Protein 3K29 (pdb70)

Structure (mmCIF, N/CA/C/O backbone):
data_3K29
#
_entry.id   3K29
#
_cell.length_a   83.112
_cell.length_b   23.194
_cell.length_c   105.624
_cell.angle_alpha   90.000
_cell.angle_beta   107.480
_cell.angle_gamma   90.000
#
_symmetry.space_group_name_H-M   'C 1 2 1'
#
loop_
_entity.id
_entity.type
_entity.pdbx_description
1 polymer 'Putative uncharacterized protein'
2 water water
#
loop_
_atom_site.group_PDB
_atom_site.id
_atom_site.type_symbol
_atom_site.label_atom_id
_atom_site.label_alt_id
_atom_site.label_comp_id
_atom_site.label_asym_id
_atom_site.label_entity_id
_atom_site.label_seq_id
_atom_site.pdbx_PDB_ins_code
_atom_site.Cartn_x
_atom_site.Cartn_y
_atom_site.Cartn_z
_atom_site.occupancy
_atom_site.B_iso_or_equiv
_atom_site.auth_seq_id
_atom_site.auth_comp_id
_atom_site.auth_asym_id
_atom_site.auth_atom_id
_atom_site.pdbx_PDB_model_num
ATOM 9 N N . VAL A 1 3 ? 15.158 -5.342 79.455 1.00 36.06 2 VAL A N 1
ATOM 10 C CA . VAL A 1 3 ? 14.738 -3.944 79.248 1.00 34.02 2 VAL A CA 1
ATOM 11 C C . VAL A 1 3 ? 15.262 -3.414 77.897 1.00 32.85 2 VAL A C 1
ATOM 12 O O . VAL A 1 3 ? 16.441 -3.062 77.762 1.00 32.58 2 VAL A O 1
ATOM 16 N N . ARG A 1 4 ? 14.372 -3.377 76.910 1.00 31.05 3 ARG A N 1
ATOM 17 C CA . ARG A 1 4 ? 14.660 -2.851 75.584 1.00 29.11 3 ARG A CA 1
ATOM 18 C C . ARG A 1 4 ? 14.197 -1.392 75.479 1.00 27.45 3 ARG A C 1
ATOM 19 O O . ARG A 1 4 ? 13.470 -0.894 76.340 1.00 27.46 3 ARG A O 1
ATOM 27 N N . TYR A 1 5 ? 14.596 -0.716 74.410 1.00 24.94 4 TYR A N 1
ATOM 28 C CA . TYR A 1 5 ? 14.236 0.679 74.193 1.00 23.12 4 TYR A CA 1
ATOM 29 C C . TYR A 1 5 ? 12.719 0.864 74.107 1.00 22.44 4 TYR A C 1
ATOM 30 O O . TYR A 1 5 ? 12.074 0.174 73.326 1.00 22.31 4 TYR A O 1
ATOM 39 N N . PRO A 1 6 ? 12.142 1.784 74.914 1.00 21.98 5 PRO A N 1
ATOM 40 C CA . PRO A 1 6 ? 10.669 1.901 74.960 1.00 21.13 5 PRO A CA 1
ATOM 41 C C . PRO A 1 6 ? 10.068 2.288 73.616 1.00 20.09 5 PRO A C 1
ATOM 42 O O . PRO A 1 6 ? 8.903 1.984 73.326 1.00 19.99 5 PRO A O 1
ATOM 46 N N . LEU A 1 7 ? 10.859 2.980 72.804 1.00 19.93 6 LEU A N 1
ATOM 47 C CA . LEU A 1 7 ? 10.362 3.469 71.540 1.00 20.08 6 LEU A CA 1
ATOM 48 C C . LEU A 1 7 ? 10.940 2.646 70.364 1.00 19.92 6 LEU A C 1
ATOM 49 O O . LEU A 1 7 ? 11.009 3.097 69.217 1.00 19.90 6 LEU A O 1
ATOM 54 N N . GLU A 1 8 ? 11.309 1.405 70.667 1.00 20.18 7 GLU A N 1
ATOM 55 C CA . GLU A 1 8 ? 11.730 0.478 69.631 1.00 20.30 7 GLU A CA 1
ATOM 56 C C . GLU A 1 8 ? 10.709 0.393 68.471 1.00 19.57 7 GLU A C 1
ATOM 57 O O . GLU A 1 8 ? 11.106 0.402 67.301 1.00 18.69 7 GLU A O 1
ATOM 63 N N . PRO A 1 9 ? 9.395 0.310 68.791 1.00 19.14 8 PRO A N 1
ATOM 64 C CA . PRO A 1 9 ? 8.425 0.251 67.689 1.00 18.90 8 PRO A CA 1
ATOM 65 C C . PRO A 1 9 ? 8.447 1.468 66.738 1.00 19.46 8 PRO A C 1
ATOM 66 O O . PRO A 1 9 ? 8.190 1.305 65.543 1.00 19.33 8 PRO A O 1
ATOM 70 N N . VAL A 1 10 ? 8.726 2.659 67.261 1.00 20.45 9 VAL A N 1
ATOM 71 C CA . VAL A 1 10 ? 8.838 3.868 66.444 1.00 20.94 9 VAL A CA 1
ATOM 72 C C . VAL A 1 10 ? 10.122 3.774 65.584 1.00 21.47 9 VAL A C 1
ATOM 73 O O . VAL A 1 10 ? 10.080 4.021 64.385 1.00 22.01 9 VAL A O 1
ATOM 77 N N . LEU A 1 11 ? 11.244 3.363 66.180 1.00 21.64 10 LEU A N 1
ATOM 78 C CA . LEU A 1 11 ? 12.471 3.217 65.408 1.00 20.93 10 LEU A CA 1
ATOM 79 C C . LEU A 1 11 ? 12.304 2.200 64.253 1.00 21.13 10 LEU A C 1
ATOM 80 O O . LEU A 1 11 ? 12.656 2.493 63.091 1.00 21.41 10 LEU A O 1
ATOM 85 N N . SER A 1 12 ? 11.735 1.035 64.564 1.00 19.88 11 SER A N 1
ATOM 86 C CA . SER A 1 12 ? 11.454 -0.006 63.575 1.00 20.47 11 SER A CA 1
ATOM 87 C C . SER A 1 12 ? 10.679 0.586 62.402 1.00 20.53 11 SER A C 1
ATOM 88 O O . SER A 1 12 ? 11.081 0.454 61.233 1.00 18.89 11 SER A O 1
ATOM 91 N N . ILE A 1 13 ? 9.606 1.305 62.727 1.00 20.17 12 ILE A N 1
ATOM 92 C CA . ILE A 1 13 ? 8.793 1.983 61.714 1.00 20.74 12 ILE A CA 1
ATOM 93 C C . ILE A 1 13 ? 9.570 2.999 60.864 1.00 21.31 12 ILE A C 1
ATOM 94 O O . ILE A 1 13 ? 9.389 3.040 59.657 1.00 22.35 12 ILE A O 1
ATOM 99 N N . LYS A 1 14 ? 10.447 3.771 61.495 1.00 21.55 13 LYS A N 1
ATOM 100 C CA . LYS A 1 14 ? 11.177 4.840 60.830 1.00 21.89 13 LYS A CA 1
ATOM 101 C C . LYS A 1 14 ? 12.239 4.278 59.866 1.00 22.40 13 LYS A C 1
ATOM 102 O O . LYS A 1 14 ? 12.540 4.880 58.816 1.00 21.57 13 LYS A O 1
ATOM 108 N N . LYS A 1 15 ? 12.778 3.114 60.225 1.00 22.00 14 LYS A N 1
ATOM 109 C CA . LYS A 1 15 ? 13.642 2.352 59.339 1.00 22.20 14 LYS A CA 1
ATOM 110 C C . LYS A 1 15 ? 12.846 1.909 58.107 1.00 23.01 14 LYS A C 1
ATOM 111 O O . LYS A 1 15 ? 13.313 2.087 56.971 1.00 22.74 14 LYS A O 1
ATOM 117 N N . ASP A 1 16 ? 11.633 1.389 58.325 1.00 23.01 15 ASP A N 1
ATOM 118 C CA . ASP A 1 16 ? 10.757 1.005 57.224 1.00 23.60 15 ASP A CA 1
ATOM 119 C C . ASP A 1 16 ? 10.418 2.157 56.275 1.00 23.65 15 ASP A C 1
ATOM 120 O O . ASP A 1 16 ? 10.344 1.944 55.064 1.00 22.83 15 ASP A O 1
ATOM 125 N N . ARG A 1 17 ? 10.236 3.355 56.836 1.00 23.46 16 ARG A N 1
ATOM 126 C CA . ARG A 1 17 ? 9.853 4.531 56.074 1.00 23.84 16 ARG A CA 1
ATOM 127 C C . ARG A 1 17 ? 10.962 5.010 55.171 1.00 24.28 16 ARG A C 1
ATOM 128 O O . ARG A 1 17 ? 10.675 5.518 54.072 1.00 24.68 16 ARG A O 1
ATOM 136 N N . VAL A 1 18 ? 12.204 4.901 55.656 1.00 23.68 17 VAL A N 1
ATOM 137 C CA . VAL A 1 18 ? 13.404 5.067 54.832 1.00 23.86 17 VAL A CA 1
ATOM 138 C C . VAL A 1 18 ? 13.481 4.023 53.687 1.00 24.67 17 VAL A C 1
ATOM 139 O O . VAL A 1 18 ? 13.664 4.402 52.519 1.00 24.37 17 VAL A O 1
ATOM 143 N N . ASP A 1 19 ? 13.303 2.738 54.005 1.00 25.31 18 ASP A N 1
ATOM 144 C CA . ASP A 1 19 ? 13.225 1.701 52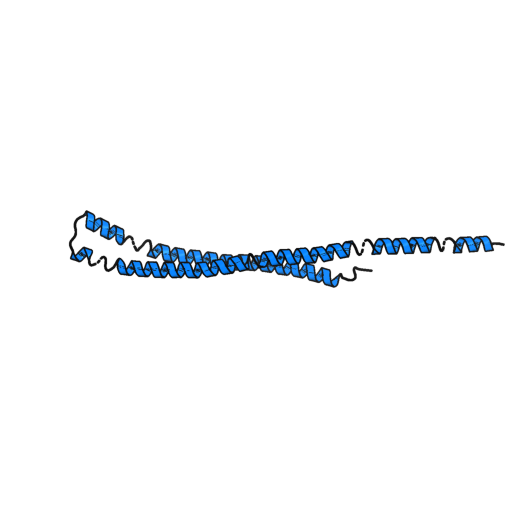.957 1.00 26.85 18 ASP A CA 1
ATOM 145 C C . ASP A 1 19 ? 12.227 2.101 51.886 1.00 26.30 18 ASP A C 1
ATOM 146 O O . ASP A 1 19 ? 12.573 2.100 50.701 1.00 26.93 18 ASP A O 1
ATOM 151 N N . ARG A 1 20 ? 11.010 2.447 52.304 1.00 25.97 19 ARG A N 1
ATOM 152 C CA . ARG A 1 20 ? 9.931 2.806 51.371 1.00 27.21 19 ARG A CA 1
ATOM 153 C C . ARG A 1 20 ? 10.271 4.008 50.496 1.00 26.79 19 ARG A C 1
ATOM 154 O O . ARG A 1 20 ? 9.968 3.998 49.308 1.00 27.11 19 ARG A O 1
ATOM 162 N N . ALA A 1 21 ? 10.910 5.018 51.091 1.00 25.85 20 ALA A N 1
ATOM 163 C CA . ALA A 1 21 ? 11.260 6.249 50.387 1.00 25.14 20 ALA A CA 1
ATOM 164 C C . ALA A 1 21 ? 12.393 6.042 49.382 1.00 24.78 20 ALA A C 1
ATOM 165 O O . ALA A 1 21 ? 12.429 6.699 48.345 1.00 23.86 20 ALA A O 1
ATOM 167 N N . GLU A 1 22 ? 13.332 5.153 49.707 1.00 23.37 21 GLU A N 1
ATOM 168 C CA . GLU A 1 22 ? 14.378 4.753 48.773 1.00 23.07 21 GLU A CA 1
ATOM 169 C C . GLU A 1 22 ? 13.776 4.091 47.534 1.00 22.23 21 GLU A C 1
ATOM 170 O O . GLU A 1 22 ? 14.168 4.379 46.401 1.00 22.54 21 GLU A O 1
ATOM 176 N N . LYS A 1 23 ? 12.851 3.176 47.771 1.00 21.77 22 LYS A N 1
ATOM 177 C CA . LYS A 1 23 ? 12.138 2.507 46.722 1.00 22.75 22 LYS A CA 1
ATOM 178 C C . LYS A 1 23 ? 11.333 3.529 45.911 1.00 22.67 22 LYS A C 1
ATOM 179 O O . LYS A 1 23 ? 11.266 3.434 44.680 1.00 22.65 22 LYS A O 1
ATOM 185 N N . VAL A 1 24 ? 10.731 4.509 46.582 1.00 22.59 23 VAL A N 1
ATOM 186 C 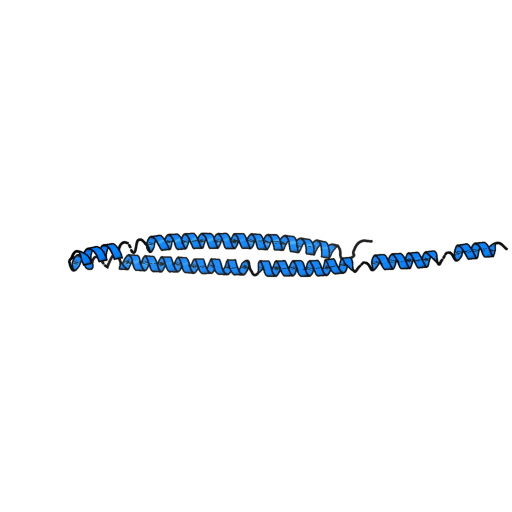CA . VAL A 1 24 ? 9.981 5.537 45.849 1.00 22.67 23 VAL A CA 1
ATOM 187 C C . VAL A 1 24 ? 10.897 6.394 44.934 1.00 22.92 23 VAL A C 1
ATOM 188 O O . VAL A 1 24 ? 10.528 6.614 43.780 1.00 24.33 23 VAL A O 1
ATOM 192 N N . VAL A 1 25 ? 12.070 6.822 45.424 1.00 22.55 24 VAL A N 1
ATOM 193 C CA . VAL A 1 25 ? 13.058 7.579 44.628 1.00 22.96 24 VAL A CA 1
ATOM 194 C C . VAL A 1 25 ? 13.432 6.820 43.360 1.00 23.26 24 VAL A C 1
ATOM 195 O O . VAL A 1 25 ? 13.424 7.393 42.265 1.00 22.82 24 VAL A O 1
ATOM 199 N N . LYS A 1 26 ? 13.711 5.526 43.524 1.00 22.62 25 LYS A N 1
ATOM 200 C CA . LYS A 1 26 ? 14.056 4.641 42.425 1.00 22.55 25 LYS A CA 1
ATOM 201 C C . LYS A 1 26 ? 12.907 4.521 41.446 1.00 22.08 25 LYS A C 1
ATOM 202 O O . LYS A 1 26 ? 13.129 4.448 40.251 1.00 21.24 25 LYS A O 1
ATOM 208 N N . GLU A 1 27 ? 11.680 4.475 41.946 1.00 21.81 26 GLU A N 1
ATOM 209 C CA . GLU A 1 27 ? 10.546 4.363 41.055 1.00 22.61 26 GLU A CA 1
ATOM 210 C C . GLU A 1 27 ? 10.391 5.692 40.275 1.00 23.20 26 GLU A C 1
ATOM 211 O O . GLU A 1 27 ? 10.197 5.703 39.055 1.00 22.68 26 GLU A O 1
ATOM 217 N N . LYS A 1 28 ? 10.561 6.812 40.970 1.00 24.24 27 LYS A N 1
ATOM 218 C CA . LYS A 1 28 ? 10.538 8.104 40.277 1.00 23.62 27 LYS A CA 1
ATOM 219 C C . LYS A 1 28 ? 11.654 8.265 39.244 1.00 23.87 27 LYS A C 1
ATOM 220 O O . LYS A 1 28 ? 11.395 8.861 38.194 1.00 23.70 27 LYS A O 1
ATOM 226 N N . ARG A 1 29 ? 12.859 7.759 39.508 1.00 23.64 28 ARG A N 1
ATOM 227 C CA . ARG A 1 29 ? 13.902 7.730 38.470 1.00 25.18 28 ARG A CA 1
ATOM 228 C C . ARG A 1 29 ? 13.378 7.047 37.201 1.00 24.93 28 ARG A C 1
ATOM 229 O O . ARG A 1 29 ? 13.506 7.576 36.086 1.00 25.24 28 ARG A O 1
ATOM 237 N N . ARG A 1 30 ? 12.793 5.869 37.391 1.00 24.29 29 ARG A N 1
ATOM 238 C CA . ARG A 1 30 ? 12.284 5.064 36.299 1.00 24.81 29 ARG A CA 1
ATOM 239 C C . ARG A 1 30 ? 11.155 5.759 35.557 1.00 24.36 29 ARG A C 1
ATOM 240 O O . ARG A 1 30 ? 11.076 5.686 34.331 1.00 24.68 29 ARG A O 1
ATOM 248 N N . LEU A 1 31 ? 10.264 6.408 36.297 1.00 23.67 30 LEU A N 1
ATOM 249 C CA . LEU A 1 31 ? 9.150 7.109 35.663 1.00 23.61 30 LEU A CA 1
ATOM 250 C C . LEU A 1 31 ? 9.662 8.268 34.823 1.00 23.77 30 LEU A C 1
ATOM 251 O O . LEU A 1 31 ? 9.144 8.498 33.737 1.00 24.16 30 LEU A O 1
ATOM 256 N N . LEU A 1 32 ? 10.690 8.964 35.312 1.00 24.01 31 LEU A N 1
ATOM 257 C CA . LEU A 1 32 ? 11.302 10.078 34.580 1.00 23.99 31 LEU A CA 1
ATOM 258 C C . LEU A 1 32 ? 11.993 9.514 33.339 1.00 24.69 31 LEU A C 1
ATOM 259 O O . LEU A 1 32 ? 11.917 10.125 32.267 1.00 23.75 31 LEU A O 1
ATOM 264 N N . GLU A 1 33 ? 12.652 8.353 33.486 1.00 24.62 32 GLU A N 1
ATOM 265 C CA . GLU A 1 33 ? 13.311 7.721 32.352 1.00 26.06 32 GLU A CA 1
ATOM 266 C C . GLU A 1 33 ? 12.322 7.354 31.224 1.00 25.72 32 GLU A C 1
ATOM 267 O O . GLU A 1 33 ? 12.613 7.643 30.062 1.00 25.44 32 GLU A O 1
ATOM 273 N N . LEU A 1 34 ? 11.166 6.771 31.566 1.00 24.87 33 LEU A N 1
ATOM 274 C CA . LEU A 1 34 ? 10.077 6.564 30.591 1.00 24.46 33 LEU A CA 1
ATOM 275 C C . LEU A 1 34 ? 9.722 7.852 29.829 1.00 23.31 33 LEU A C 1
ATOM 276 O O . LEU A 1 34 ? 9.653 7.854 28.602 1.00 22.78 33 LEU A O 1
ATOM 281 N N . GLU A 1 35 ? 9.511 8.946 30.546 1.00 22.54 34 GLU A N 1
ATOM 282 C CA . GLU A 1 35 ? 9.181 10.199 29.876 1.00 22.15 34 GLU A CA 1
ATOM 283 C C . GLU A 1 35 ? 10.347 10.684 29.014 1.00 22.57 34 GLU A C 1
ATOM 284 O O . GLU A 1 35 ? 10.109 11.136 27.899 1.00 22.63 34 GLU A O 1
ATOM 290 N N . GLN A 1 36 ? 11.580 10.593 29.514 1.00 22.00 35 GLN A N 1
ATOM 291 C CA . GLN A 1 36 ? 12.760 10.963 28.728 1.00 23.58 35 GLN A CA 1
ATOM 292 C C . GLN A 1 36 ? 12.846 10.171 27.407 1.00 23.32 35 GLN A C 1
ATOM 293 O O . GLN A 1 36 ? 13.130 10.720 26.331 1.00 22.15 35 GLN A O 1
ATOM 299 N N . GLU A 1 37 ? 12.561 8.881 27.503 1.00 23.36 36 GLU A N 1
ATOM 300 C CA . GLU A 1 37 ? 12.498 8.006 26.350 1.00 23.63 36 GLU A CA 1
ATOM 301 C C . GLU A 1 37 ? 11.368 8.423 25.374 1.00 23.32 36 GLU A C 1
ATOM 302 O O . GLU A 1 37 ? 11.566 8.392 24.153 1.00 23.50 36 GLU A O 1
ATOM 308 N N . LYS A 1 38 ? 10.200 8.804 25.897 1.00 22.31 37 LYS A N 1
ATOM 309 C CA . LYS A 1 38 ? 9.093 9.288 25.039 1.00 21.52 37 LYS A CA 1
ATOM 310 C C . LYS A 1 38 ? 9.462 10.600 24.413 1.00 20.85 37 LYS A C 1
ATOM 311 O O . LYS A 1 38 ? 9.117 10.816 23.270 1.00 20.96 37 LYS A O 1
ATOM 317 N N . LEU A 1 39 ? 10.184 11.461 25.137 1.00 20.18 38 LEU A N 1
ATOM 318 C CA . LEU A 1 39 ? 10.697 12.704 24.544 1.00 20.75 38 LEU A CA 1
ATOM 319 C C . LEU A 1 39 ? 11.622 12.437 23.350 1.00 20.03 38 LEU A C 1
ATOM 320 O O . LEU A 1 39 ? 11.523 13.125 22.323 1.00 19.09 38 LEU A O 1
ATOM 325 N N . ARG A 1 40 ? 12.519 11.461 23.497 1.00 19.00 39 ARG A N 1
ATOM 326 C CA . ARG A 1 40 ? 13.406 11.078 22.405 1.00 19.57 39 ARG A CA 1
ATOM 327 C C . ARG A 1 40 ? 12.641 10.558 21.184 1.00 19.05 39 ARG A C 1
ATOM 328 O O . ARG A 1 40 ? 12.984 10.910 20.058 1.00 19.16 39 ARG A O 1
ATOM 336 N N . GLU A 1 41 ? 11.603 9.750 21.398 1.00 18.74 40 GLU A N 1
ATOM 337 C CA . GLU A 1 41 ? 10.745 9.307 20.301 1.00 19.54 40 GLU A CA 1
ATOM 338 C C . GLU A 1 41 ? 10.044 10.464 19.579 1.00 19.84 40 GLU A C 1
ATOM 339 O O . GLU A 1 41 ? 10.038 10.501 18.344 1.00 17.98 40 GLU A O 1
ATOM 345 N N . ARG A 1 42 ? 9.475 11.406 20.351 1.00 19.46 41 ARG A N 1
ATOM 346 C CA . ARG A 1 42 ? 8.876 12.615 19.763 1.00 19.60 41 ARG A CA 1
ATOM 347 C C . ARG A 1 42 ? 9.873 13.406 18.963 1.00 18.61 41 ARG A C 1
ATOM 348 O O . ARG A 1 42 ? 9.579 13.860 17.882 1.00 18.83 41 ARG A O 1
ATOM 356 N N . GLU A 1 43 ? 11.057 13.591 19.507 1.00 19.18 42 GLU A N 1
ATOM 357 C CA . GLU A 1 43 ? 12.102 14.370 18.845 1.00 19.42 42 GLU A CA 1
ATOM 358 C C . GLU A 1 43 ? 12.588 13.666 17.581 1.00 18.71 42 GLU A C 1
ATOM 359 O O . GLU A 1 43 ? 12.948 14.307 16.593 1.00 19.49 42 GLU A O 1
ATOM 365 N N . SER A 1 44 ? 12.515 12.347 17.594 1.00 19.07 43 SER A N 1
ATOM 366 C CA . SER A 1 44 ? 12.922 11.538 16.449 1.00 19.34 43 SER A CA 1
ATOM 367 C C . SER A 1 44 ? 11.902 11.731 15.324 1.00 19.45 43 SER A C 1
ATOM 368 O O . SER A 1 44 ? 12.241 12.042 14.159 1.00 18.51 43 SER A O 1
ATOM 371 N N . GLU A 1 45 ? 10.633 11.626 15.694 1.00 18.77 44 GLU A N 1
ATOM 372 C CA . GLU A 1 45 ? 9.561 11.803 14.716 1.00 19.04 44 GLU A CA 1
ATOM 373 C C . GLU A 1 45 ? 9.564 13.209 14.162 1.00 17.29 44 GLU A C 1
ATOM 374 O O . GLU A 1 45 ? 9.319 13.426 12.955 1.00 18.31 44 GLU A O 1
ATOM 380 N N . ARG A 1 46 ? 9.871 14.176 15.023 1.00 16.31 45 ARG A N 1
ATOM 381 C CA . ARG A 1 46 ? 9.963 15.574 14.589 1.00 15.90 45 ARG A CA 1
ATOM 382 C C . ARG A 1 46 ? 11.143 15.741 13.598 1.00 15.98 45 ARG A C 1
ATOM 383 O O . ARG A 1 46 ? 11.019 16.425 12.572 1.00 15.55 45 ARG A O 1
ATOM 391 N N . ASP A 1 47 ? 12.276 15.124 13.922 1.00 16.92 46 ASP A N 1
ATOM 392 C CA . ASP A 1 47 ? 13.465 15.210 13.037 1.00 17.10 46 ASP A CA 1
ATOM 393 C C . ASP A 1 47 ? 13.228 14.610 11.662 1.00 16.96 46 ASP A C 1
ATOM 394 O O . ASP A 1 47 ? 13.709 15.175 10.690 1.00 17.66 46 ASP A O 1
ATOM 399 N N . LYS A 1 48 ? 12.462 13.520 11.533 1.00 17.47 47 LYS A N 1
ATOM 400 C CA . LYS A 1 48 ? 12.176 13.038 10.166 1.00 18.02 47 LYS A CA 1
ATOM 401 C C . LYS A 1 48 ? 11.323 13.977 9.332 1.00 18.71 47 LYS A C 1
ATOM 402 O O . LYS A 1 48 ? 11.613 14.197 8.177 1.00 18.15 47 LYS A O 1
ATOM 408 N N . VAL A 1 49 ? 10.316 14.610 9.944 1.00 18.25 48 VAL A N 1
ATOM 409 C CA . VAL A 1 49 ? 9.547 15.668 9.250 1.00 16.21 48 VAL A CA 1
ATOM 410 C C . VAL A 1 49 ? 10.431 16.865 8.948 1.00 14.74 48 VAL A C 1
ATOM 411 O O . VAL A 1 49 ? 10.383 17.381 7.850 1.00 13.37 48 VAL A O 1
ATOM 415 N N . LYS A 1 50 ? 11.260 17.284 9.915 1.00 14.49 49 LYS A N 1
ATOM 416 C CA . LYS A 1 50 ? 12.173 18.406 9.694 1.00 14.89 49 LYS A CA 1
ATOM 417 C C . LYS A 1 50 ? 13.146 18.098 8.533 1.00 15.05 49 LYS A C 1
ATOM 418 O O . LYS A 1 50 ? 13.464 18.974 7.702 1.00 14.82 49 LYS A O 1
ATOM 424 N N . ASN A 1 51 ? 13.602 16.856 8.456 1.00 14.12 50 ASN A N 1
ATOM 425 C CA A ASN A 1 51 ? 14.503 16.500 7.366 0.50 15.07 50 ASN A CA 1
ATOM 426 C CA B ASN A 1 51 ? 14.495 16.458 7.363 0.50 15.22 50 ASN A CA 1
ATOM 427 C C . ASN A 1 51 ? 13.802 16.459 6.020 1.00 14.87 50 ASN A C 1
ATOM 428 O O . ASN A 1 51 ? 14.359 16.878 5.016 1.00 14.46 50 ASN A O 1
ATOM 437 N N . HIS A 1 52 ? 12.568 15.973 6.019 1.00 15.39 51 HIS A N 1
ATOM 438 C CA . HIS A 1 52 ? 11.786 15.918 4.818 1.00 15.53 51 HIS A CA 1
ATOM 439 C C . HIS A 1 52 ? 11.595 17.339 4.298 1.00 14.63 51 HIS A C 1
ATOM 440 O O . HIS A 1 52 ? 11.619 17.605 3.075 1.00 14.30 51 HIS A O 1
ATOM 447 N N . TYR A 1 53 ? 11.456 18.287 5.230 1.00 15.03 52 TYR A N 1
ATOM 448 C CA . TYR A 1 53 ? 11.159 19.695 4.878 1.00 14.88 52 TYR A CA 1
ATOM 449 C C . TYR A 1 53 ? 12.407 20.267 4.245 1.00 14.52 52 TYR A C 1
ATOM 450 O O . TYR A 1 53 ? 12.387 20.887 3.175 1.00 14.10 52 TYR A O 1
ATOM 472 N N . GLN A 1 55 ? 14.891 18.590 2.817 1.00 16.45 54 GLN A N 1
ATOM 473 C CA . GLN A 1 55 ? 15.066 17.977 1.470 1.00 17.10 54 GLN A CA 1
ATOM 474 C C . GLN A 1 55 ? 14.244 18.688 0.411 1.00 17.04 54 GLN A C 1
ATOM 475 O O . GLN A 1 55 ? 14.755 18.935 -0.669 1.00 14.35 54 GLN A O 1
ATOM 481 N N . LYS A 1 56 ? 12.954 18.980 0.703 1.00 15.70 55 LYS A N 1
ATOM 482 C CA . LYS A 1 56 ? 12.074 19.690 -0.241 1.00 16.71 55 LYS A CA 1
ATOM 483 C C . LYS A 1 56 ? 12.616 21.095 -0.549 1.00 15.27 55 LYS A C 1
ATOM 484 O O . LYS A 1 56 ? 12.612 21.540 -1.699 1.00 16.42 55 LYS A O 1
ATOM 490 N N . ILE A 1 57 ? 13.041 21.812 0.482 1.00 14.32 56 ILE A N 1
ATOM 491 C CA . ILE A 1 57 ? 13.546 23.176 0.264 1.00 14.51 56 ILE A CA 1
ATOM 492 C C . ILE A 1 57 ? 14.791 23.114 -0.638 1.00 14.78 56 ILE A C 1
ATOM 493 O O . ILE A 1 57 ? 14.947 23.924 -1.574 1.00 16.17 56 ILE A O 1
ATOM 498 N N . ARG A 1 58 ? 15.678 22.161 -0.356 1.00 14.03 57 ARG A N 1
ATOM 499 C CA . ARG A 1 58 ? 16.956 22.044 -1.116 1.00 13.88 57 ARG A CA 1
ATOM 500 C C . ARG A 1 58 ? 16.659 21.628 -2.511 1.00 13.59 57 ARG A C 1
ATOM 501 O O . ARG A 1 58 ? 17.287 22.103 -3.429 1.00 12.86 57 ARG A O 1
ATOM 509 N N . GLN A 1 59 ? 15.652 20.769 -2.696 1.00 13.81 58 GLN A N 1
ATOM 510 C CA . GLN A 1 59 ? 15.311 20.323 -4.039 1.00 14.16 58 GLN A CA 1
ATOM 511 C C . GLN A 1 59 ? 14.816 21.525 -4.844 1.00 14.67 58 GLN A C 1
ATOM 512 O O . GLN A 1 59 ? 15.137 21.665 -6.016 1.00 11.92 58 GLN A O 1
ATOM 518 N N . LEU A 1 60 ? 13.985 22.376 -4.220 1.00 14.68 59 LEU A N 1
ATOM 519 C CA . LEU A 1 60 ? 13.515 23.583 -4.930 1.00 14.99 59 LEU A CA 1
ATOM 520 C C . LEU A 1 60 ? 14.689 24.552 -5.214 1.00 14.43 59 LEU A C 1
ATOM 521 O O . LEU A 1 60 ? 14.747 25.137 -6.285 1.00 12.42 59 LEU A O 1
ATOM 526 N N . ARG A 1 61 ? 15.557 24.717 -4.233 1.00 14.24 60 ARG A N 1
ATOM 527 C CA . ARG A 1 61 ? 16.725 25.602 -4.356 1.00 18.06 60 ARG A CA 1
ATOM 528 C C . ARG A 1 61 ? 17.636 25.179 -5.544 1.00 16.44 60 ARG A C 1
ATOM 529 O O . ARG A 1 61 ? 18.107 26.022 -6.341 1.00 18.36 60 ARG A O 1
ATOM 537 N N . GLU A 1 62 ? 17.823 23.873 -5.710 1.00 16.75 61 GLU A N 1
ATOM 538 C CA . GLU A 1 62 ? 18.538 23.335 -6.893 1.00 17.03 61 GLU A CA 1
ATOM 539 C C . GLU A 1 62 ? 17.833 23.640 -8.197 1.00 16.82 61 GLU A C 1
ATOM 540 O O . GLU A 1 62 ? 18.471 23.964 -9.219 1.00 14.45 61 GLU A O 1
ATOM 546 N N . GLN A 1 63 ? 16.500 23.558 -8.189 1.00 16.65 62 GLN A N 1
ATOM 547 C CA . GLN A 1 63 ? 15.746 23.857 -9.411 1.00 17.45 62 GLN A CA 1
ATOM 548 C C . GLN A 1 63 ? 15.884 25.332 -9.742 1.00 15.26 62 GLN A C 1
ATOM 549 O O . GLN A 1 63 ? 16.035 25.692 -10.894 1.00 14.95 62 GLN A O 1
ATOM 555 N N . LEU A 1 64 ? 15.841 26.169 -8.716 1.00 15.35 63 LEU A N 1
ATOM 556 C CA . LEU A 1 64 ? 15.991 27.621 -8.893 1.00 15.14 63 LEU A CA 1
ATOM 557 C C . LEU A 1 64 ? 17.364 27.928 -9.518 1.00 15.89 63 LEU A C 1
ATOM 558 O O . LEU A 1 64 ? 17.457 28.711 -10.478 1.00 14.01 63 LEU A O 1
ATOM 563 N N . ASP A 1 65 ? 18.401 27.263 -9.007 1.00 16.75 64 ASP A N 1
ATOM 564 C CA . ASP A 1 65 ? 19.788 27.480 -9.508 1.00 18.41 64 ASP A CA 1
ATOM 565 C C . ASP A 1 65 ? 19.898 27.048 -10.959 1.00 18.31 64 ASP A C 1
ATOM 566 O O . ASP A 1 65 ? 20.559 27.720 -11.739 1.00 18.62 64 ASP A O 1
ATOM 571 N N . ASP A 1 66 ? 19.230 25.941 -11.312 1.00 18.29 65 ASP A N 1
ATOM 572 C CA . ASP A 1 66 ? 19.186 25.426 -12.694 1.00 19.56 65 ASP A CA 1
ATOM 573 C C . ASP A 1 66 ? 18.366 26.280 -13.640 1.00 20.03 65 ASP A C 1
ATOM 574 O O . ASP A 1 66 ? 18.509 26.142 -14.830 1.00 21.20 65 ASP A O 1
ATOM 579 N N . GLY A 1 67 ? 17.471 27.129 -13.138 1.00 21.30 66 GLY A N 1
ATOM 580 C CA . GLY A 1 67 ? 16.498 27.777 -14.037 1.00 21.38 66 GLY A CA 1
ATOM 581 C C . GLY A 1 67 ? 15.244 26.906 -14.140 1.00 23.17 66 GLY A C 1
ATOM 582 O O . GLY A 1 67 ? 15.282 25.707 -14.456 1.00 23.27 66 GLY A O 1
ATOM 583 N N . THR A 1 68 ? 14.098 27.508 -13.860 1.00 23.14 67 THR A N 1
ATOM 584 C CA . THR A 1 68 ? 12.882 26.750 -13.764 1.00 21.75 67 THR A CA 1
ATOM 585 C C . THR A 1 68 ? 11.767 27.601 -14.398 1.00 20.82 67 THR A C 1
ATOM 586 O O . THR A 1 68 ? 12.053 28.471 -15.235 1.00 19.27 67 THR A O 1
ATOM 590 N N . THR A 1 69 ? 10.516 27.366 -14.022 1.00 20.31 68 THR A N 1
ATOM 591 C CA . THR A 1 69 ? 9.390 28.116 -14.583 1.00 19.87 68 THR A CA 1
ATOM 592 C C . THR A 1 69 ? 8.544 28.500 -13.381 1.00 18.79 68 THR A C 1
ATOM 593 O O . THR A 1 69 ? 8.663 27.880 -12.312 1.00 16.18 68 THR A O 1
ATOM 597 N N . SER A 1 70 ? 7.731 29.546 -13.544 1.00 17.78 69 SER A N 1
ATOM 598 C CA . SER A 1 70 ? 6.829 30.004 -12.508 1.00 18.09 69 SER A CA 1
ATOM 599 C C . SER A 1 70 ? 5.853 28.892 -12.013 1.00 17.23 69 SER A C 1
ATOM 600 O O . SER A 1 70 ? 5.575 28.790 -10.816 1.00 16.37 69 SER A O 1
ATOM 603 N N . ASP A 1 71 ? 5.331 28.062 -12.917 1.00 16.97 70 ASP A N 1
ATOM 604 C CA . ASP A 1 71 ? 4.435 26.940 -12.477 1.00 16.95 70 ASP A CA 1
ATOM 605 C C . ASP A 1 71 ? 5.104 25.911 -11.571 1.00 16.52 70 ASP A C 1
ATOM 606 O O . ASP A 1 71 ? 4.535 25.473 -10.576 1.00 14.28 70 ASP A O 1
ATOM 611 N N . ALA A 1 72 ? 6.333 25.513 -11.921 1.00 15.71 71 ALA A N 1
ATOM 612 C CA . ALA A 1 72 ? 7.038 24.492 -11.124 1.00 15.71 71 ALA A CA 1
ATOM 613 C C . ALA A 1 72 ? 7.400 25.077 -9.767 1.00 14.14 71 ALA A C 1
ATOM 614 O O . ALA A 1 72 ? 7.402 24.370 -8.759 1.00 14.54 71 ALA A O 1
ATOM 616 N N . ILE A 1 73 ? 7.726 26.367 -9.723 1.00 13.48 72 ILE A N 1
ATOM 617 C CA . ILE A 1 73 ? 7.998 27.018 -8.433 1.00 13.71 72 ILE A CA 1
ATOM 618 C C . ILE A 1 73 ? 6.700 26.974 -7.563 1.00 14.55 72 ILE A C 1
ATOM 619 O O . ILE A 1 73 ? 6.721 26.562 -6.370 1.00 14.78 72 ILE A O 1
ATOM 624 N N . LEU A 1 74 ? 5.578 27.357 -8.169 1.00 14.85 73 LEU A N 1
ATOM 625 C CA . LEU A 1 74 ? 4.324 27.393 -7.402 1.00 15.77 73 LEU A CA 1
ATOM 626 C C . LEU A 1 74 ? 3.971 26.012 -6.853 1.00 15.64 73 LEU A C 1
ATOM 627 O O . LEU A 1 74 ? 3.631 25.823 -5.669 1.00 14.81 73 LEU A O 1
ATOM 632 N N . LYS A 1 75 ? 4.108 25.009 -7.688 1.00 18.45 74 LYS A N 1
ATOM 633 C CA . LYS A 1 75 ? 3.826 23.652 -7.202 1.00 18.35 74 LYS A CA 1
ATOM 634 C C . LYS A 1 75 ? 4.750 23.143 -6.057 1.00 17.54 74 LYS A C 1
ATOM 635 O O . LYS A 1 75 ? 4.309 22.510 -5.089 1.00 19.10 74 LYS A O 1
ATOM 654 N N . LYS A 1 77 ? 6.450 25.039 -3.969 1.00 13.98 76 LYS A N 1
ATOM 655 C CA . LYS A 1 77 ? 6.159 25.872 -2.793 1.00 16.39 76 LYS A CA 1
ATOM 656 C C . LYS A 1 77 ? 4.880 25.424 -2.104 1.00 17.60 76 LYS A C 1
ATOM 657 O O . LYS A 1 77 ? 4.751 25.473 -0.844 1.00 15.04 76 LYS A O 1
ATOM 663 N N . ALA A 1 78 ? 3.945 24.938 -2.908 1.00 17.13 77 ALA A N 1
ATOM 664 C CA . ALA A 1 78 ? 2.617 24.530 -2.282 1.00 18.70 77 ALA A CA 1
ATOM 665 C C . ALA A 1 78 ? 2.824 23.326 -1.358 1.00 19.62 77 ALA A C 1
ATOM 666 O O . ALA A 1 78 ? 2.344 23.282 -0.228 1.00 19.72 77 ALA A O 1
ATOM 668 N N . TYR A 1 79 ? 3.590 22.362 -1.843 1.00 20.21 78 TYR A N 1
ATOM 669 C CA A TYR A 1 79 ? 3.990 21.174 -1.080 0.50 20.43 78 TYR A CA 1
ATOM 670 C CA B TYR A 1 79 ? 3.915 21.226 -1.017 0.50 20.28 78 TYR A CA 1
ATOM 671 C C . TYR A 1 79 ? 4.834 21.567 0.160 1.00 20.39 78 TYR A C 1
ATOM 672 O O . TYR A 1 79 ? 4.648 21.017 1.241 1.00 20.81 78 TYR A O 1
ATOM 689 N N . ILE A 1 80 ? 5.796 22.488 -0.027 1.00 18.39 79 ILE A N 1
ATOM 690 C CA . ILE A 1 80 ? 6.616 22.959 1.099 1.00 18.36 79 ILE A CA 1
ATOM 691 C C . ILE A 1 80 ? 5.752 23.533 2.233 1.00 18.63 79 ILE A C 1
ATOM 692 O O . ILE A 1 80 ? 5.960 23.210 3.406 1.00 17.86 79 ILE A O 1
ATOM 697 N N . LYS A 1 81 ? 4.744 24.329 1.876 1.00 18.50 80 LYS A N 1
ATOM 698 C CA . LYS A 1 81 ? 3.820 24.848 2.907 1.00 18.34 80 LYS A CA 1
ATOM 699 C C . LYS A 1 81 ? 3.140 23.779 3.684 1.00 16.64 80 LYS A C 1
ATOM 700 O O . LYS A 1 81 ? 2.971 23.932 4.899 1.00 18.02 80 LYS A O 1
ATOM 706 N N . VAL A 1 82 ? 2.736 22.694 3.015 1.00 16.81 81 VAL A N 1
ATOM 707 C CA . VAL A 1 82 ? 2.097 21.552 3.673 1.00 16.09 81 VAL A CA 1
ATOM 708 C C . VAL A 1 82 ? 3.027 20.926 4.699 1.00 16.11 81 VAL A C 1
ATOM 709 O O . VAL A 1 82 ? 2.634 20.682 5.837 1.00 14.89 81 VAL A O 1
ATOM 713 N N . VAL A 1 83 ? 4.285 20.730 4.303 1.00 15.85 82 VAL A N 1
ATOM 714 C CA . VAL A 1 83 ? 5.256 20.090 5.185 1.00 16.25 82 VAL A CA 1
ATOM 715 C C . VAL A 1 83 ? 5.564 20.991 6.375 1.00 15.61 82 VAL A C 1
ATOM 716 O O . VAL A 1 83 ? 5.774 20.498 7.469 1.00 18.54 82 VAL A O 1
ATOM 720 N N . ALA A 1 84 ? 5.649 22.299 6.147 1.00 16.72 83 ALA A N 1
ATOM 721 C CA . ALA A 1 84 ? 5.912 23.266 7.200 1.00 15.65 83 ALA A CA 1
ATOM 722 C C . ALA A 1 84 ? 4.901 23.156 8.356 1.00 16.63 83 ALA A C 1
ATOM 723 O O . ALA A 1 84 ? 5.259 23.254 9.528 1.00 14.44 83 ALA A O 1
ATOM 725 N N . ILE A 1 85 ? 3.631 22.940 8.024 1.00 16.60 84 ILE A N 1
ATOM 726 C CA . ILE A 1 85 ? 2.576 22.773 9.033 1.00 16.44 84 ILE A CA 1
ATOM 727 C C . ILE A 1 85 ? 2.751 21.405 9.706 1.00 16.43 84 ILE A C 1
ATOM 728 O O . ILE A 1 85 ? 2.598 21.299 10.897 1.00 16.66 84 ILE A O 1
ATOM 733 N N . GLN A 1 86 ? 3.085 20.361 8.965 1.00 16.38 85 GLN A N 1
ATOM 734 C CA . GLN A 1 86 ? 3.347 19.103 9.642 1.00 18.31 85 GLN A CA 1
ATOM 735 C C . GLN A 1 86 ? 4.465 19.281 10.658 1.00 17.75 85 GLN A C 1
ATOM 736 O O . GLN A 1 86 ? 4.408 18.691 11.759 1.00 17.05 85 GLN A O 1
ATOM 742 N N . LEU A 1 87 ? 5.516 20.021 10.268 1.00 17.60 86 LEU A N 1
ATOM 743 C CA . LEU A 1 87 ? 6.628 20.269 11.176 1.00 17.19 86 LEU A CA 1
ATOM 744 C C . LEU A 1 87 ? 6.173 21.021 12.455 1.00 19.12 86 LEU A C 1
ATOM 745 O O . LEU A 1 87 ? 6.530 20.587 13.559 1.00 20.43 86 LEU A O 1
ATOM 750 N N . SER A 1 88 ? 5.433 22.136 12.333 1.00 18.56 87 SER A N 1
ATOM 751 C CA . SER A 1 88 ? 4.927 22.827 13.537 1.00 20.09 87 SER A CA 1
ATOM 752 C C . SER A 1 88 ? 4.096 21.876 14.394 1.00 19.87 87 SER A C 1
ATOM 753 O O . SER A 1 88 ? 4.133 21.976 15.610 1.00 19.21 87 SER A O 1
ATOM 756 N N . GLU A 1 89 ? 3.366 20.944 13.783 1.00 19.43 88 GLU A N 1
ATOM 757 C CA . GLU A 1 89 ? 2.513 20.029 14.597 1.00 19.52 88 GLU A CA 1
ATOM 758 C C . GLU A 1 89 ? 3.425 19.062 15.391 1.00 19.86 88 GLU A C 1
ATOM 759 O O . GLU A 1 89 ? 3.155 18.728 16.541 1.00 18.23 88 GLU A O 1
ATOM 765 N N . GLU A 1 90 ? 4.533 18.636 14.772 1.00 19.20 89 GLU A N 1
ATOM 766 C CA . GLU A 1 90 ? 5.481 17.772 15.472 1.00 20.02 89 GLU A CA 1
ATOM 767 C C . GLU A 1 90 ? 6.168 18.519 16.606 1.00 20.28 89 GLU A C 1
ATOM 768 O O . GLU A 1 90 ? 6.373 17.925 17.658 1.00 19.92 89 GLU A O 1
ATOM 774 N N . GLU A 1 91 ? 6.561 19.780 16.385 1.00 20.08 90 GLU A N 1
ATOM 775 C CA . GLU A 1 91 ? 7.151 20.598 17.443 1.00 22.48 90 GLU A CA 1
ATOM 776 C C . GLU A 1 91 ? 6.204 20.763 18.639 1.00 22.99 90 GLU A C 1
ATOM 777 O O . GLU A 1 91 ? 6.651 20.825 19.780 1.00 22.86 90 GLU A O 1
ATOM 783 N N . GLU A 1 92 ? 4.909 20.908 18.364 1.00 22.06 91 GLU A N 1
ATOM 784 C CA . GLU A 1 92 ? 3.931 20.903 19.439 1.00 23.15 91 GLU A CA 1
ATOM 785 C C . GLU A 1 92 ? 3.956 19.576 20.231 1.00 21.87 91 GLU A C 1
ATOM 786 O O . GLU A 1 92 ? 4.027 19.604 21.472 1.00 21.61 91 GLU A O 1
ATOM 792 N N . LYS A 1 93 ? 3.914 18.440 19.528 1.00 20.63 92 LYS A N 1
ATOM 793 C CA . LYS A 1 93 ? 4.045 17.143 20.171 1.00 21.58 92 LYS A CA 1
ATOM 794 C C . LYS A 1 93 ? 5.293 17.020 21.055 1.00 22.12 92 LYS A C 1
ATOM 795 O O . LYS A 1 93 ? 5.208 16.417 22.150 1.00 21.64 92 LYS A O 1
ATOM 801 N N . VAL A 1 94 ? 6.432 17.556 20.566 1.00 22.06 93 VAL A N 1
ATOM 802 C CA . VAL A 1 94 ? 7.669 17.594 21.317 1.00 21.71 93 VAL A CA 1
ATOM 803 C C . VAL A 1 94 ? 7.482 18.453 22.586 1.00 23.10 93 VAL A C 1
ATOM 804 O O . VAL A 1 94 ? 7.909 18.055 23.665 1.00 23.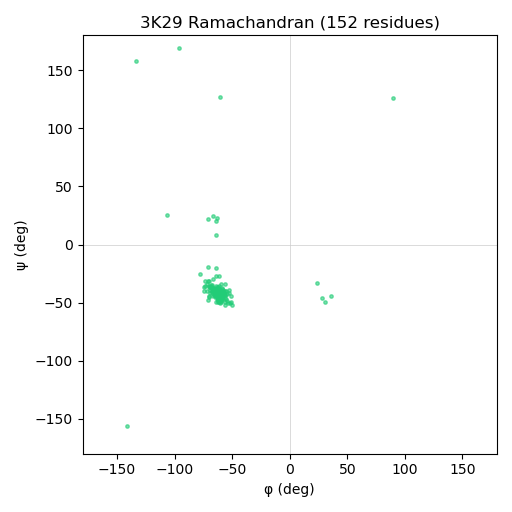29 93 VAL A O 1
ATOM 808 N N . ASN A 1 95 ? 6.874 19.625 22.446 1.00 22.95 94 ASN A N 1
ATOM 809 C CA . ASN A 1 95 ? 6.661 20.504 23.580 1.00 24.07 94 ASN A CA 1
ATOM 810 C C . ASN A 1 95 ? 5.706 19.973 24.669 1.00 23.62 94 ASN A C 1
ATOM 811 O O . ASN A 1 95 ? 5.946 20.198 25.857 1.00 23.58 94 ASN A O 1
ATOM 816 N N . LYS A 1 96 ? 4.645 19.282 24.267 1.00 22.66 95 LYS A N 1
ATOM 817 C CA . LYS A 1 96 ? 3.813 18.521 25.219 1.00 24.03 95 LYS A CA 1
ATOM 818 C C . LYS A 1 96 ? 4.653 17.512 26.006 1.00 23.99 95 LYS A C 1
ATOM 819 O O . LYS A 1 96 ? 4.570 17.431 27.245 1.00 23.25 95 LYS A O 1
ATOM 825 N N . GLN A 1 97 ? 5.451 16.724 25.289 1.00 23.05 96 GLN A N 1
ATOM 826 C CA . GLN A 1 97 ? 6.213 15.691 25.965 1.00 23.83 96 GLN A CA 1
ATOM 827 C C . GLN A 1 97 ? 7.228 16.285 26.947 1.00 23.49 96 GLN A C 1
ATOM 828 O O . GLN A 1 97 ? 7.468 15.727 28.027 1.00 22.72 96 GLN A O 1
ATOM 834 N N . LYS A 1 98 ? 7.794 17.425 26.584 1.00 23.16 97 LYS A N 1
ATOM 835 C CA . LYS A 1 98 ? 8.643 18.188 27.489 1.00 23.94 97 LYS A CA 1
ATOM 836 C C . LYS A 1 98 ? 7.965 18.464 28.794 1.00 23.81 97 LYS A C 1
ATOM 837 O O . LYS A 1 98 ? 8.617 18.400 29.835 1.00 23.57 97 LYS A O 1
ATOM 843 N N . GLU A 1 99 ? 6.669 18.756 28.737 1.00 23.15 98 GLU A N 1
ATOM 844 C CA . GLU A 1 99 ? 5.903 19.051 29.936 1.00 23.58 98 GLU A CA 1
ATOM 845 C C . GLU A 1 99 ? 5.780 17.818 30.860 1.00 22.94 98 GLU A C 1
ATOM 846 O O . GLU A 1 99 ? 5.814 17.938 32.083 1.00 21.39 98 GLU A O 1
ATOM 852 N N . ASN A 1 100 ? 5.614 16.647 30.253 1.00 23.67 99 ASN A N 1
ATOM 853 C CA . ASN A 1 100 ? 5.662 15.375 30.969 1.00 23.29 99 ASN A CA 1
ATOM 854 C C . ASN A 1 100 ? 7.012 15.130 31.601 1.00 23.77 99 ASN A C 1
ATOM 855 O O . ASN A 1 100 ? 7.079 14.649 32.749 1.00 23.58 99 ASN A O 1
ATOM 860 N N . VAL A 1 101 ? 8.082 15.425 30.870 1.00 23.94 100 VAL A N 1
ATOM 861 C CA . VAL A 1 101 ? 9.426 15.235 31.413 1.00 24.80 100 VAL A CA 1
ATOM 862 C C . VAL A 1 101 ? 9.657 16.121 32.637 1.00 25.50 100 VAL A C 1
ATOM 863 O O . VAL A 1 101 ? 10.161 15.666 33.650 1.00 25.35 100 VAL A O 1
ATOM 867 N N . LEU A 1 102 ? 9.282 17.386 32.529 1.00 26.07 101 LEU A N 1
ATOM 868 C CA . LEU A 1 102 ? 9.445 18.308 33.631 1.00 25.13 101 LEU A CA 1
ATOM 869 C C . LEU A 1 102 ? 8.653 17.902 34.876 1.00 24.80 101 LEU A C 1
ATOM 870 O O . LEU A 1 102 ? 9.188 17.950 35.979 1.00 24.99 101 LEU A O 1
ATOM 875 N N . ALA A 1 103 ? 7.389 17.520 34.722 1.00 23.79 102 ALA A N 1
ATOM 876 C CA . ALA A 1 103 ? 6.619 17.062 35.871 1.00 23.27 102 ALA A CA 1
ATOM 877 C C . ALA A 1 103 ? 7.268 15.822 36.540 1.00 23.76 102 ALA A C 1
ATOM 878 O O . ALA A 1 103 ? 7.370 15.780 37.768 1.00 23.30 102 ALA A O 1
ATOM 880 N N . ALA A 1 104 ? 7.755 14.866 35.745 1.00 22.79 103 ALA A N 1
ATOM 881 C CA . ALA A 1 104 ? 8.375 13.655 36.306 1.00 24.33 103 ALA A CA 1
ATOM 882 C C . ALA A 1 104 ? 9.680 13.995 37.001 1.00 25.21 103 ALA A C 1
ATOM 883 O O . ALA A 1 104 ? 10.029 13.382 38.015 1.00 25.16 103 ALA A O 1
ATOM 885 N N . SER A 1 105 ? 10.383 14.979 36.431 1.00 26.12 104 SER A N 1
ATOM 886 C CA . SER A 1 105 ? 11.629 15.504 36.953 1.00 26.87 104 SER A CA 1
ATOM 887 C C . SER A 1 105 ? 11.391 16.132 38.337 1.00 27.15 104 SER A C 1
ATOM 888 O O . SER A 1 105 ? 12.106 15.837 39.300 1.00 27.52 104 SER A O 1
ATOM 891 N N . LYS A 1 106 ? 10.376 16.987 38.436 1.00 26.95 105 LYS A N 1
ATOM 892 C CA . LYS A 1 106 ? 9.945 17.523 39.720 1.00 26.88 105 LYS A CA 1
ATOM 893 C C . LYS A 1 106 ? 9.492 16.452 40.728 1.00 26.17 105 LYS A C 1
ATOM 894 O O . LYS A 1 106 ? 9.833 16.514 41.904 1.00 24.61 105 LYS A O 1
ATOM 900 N N . GLU A 1 107 ? 8.718 15.473 40.261 1.00 26.39 106 GLU A N 1
ATOM 901 C CA . GLU A 1 107 ? 8.378 14.309 41.104 1.00 26.66 106 GLU A CA 1
ATOM 902 C C . GLU A 1 107 ? 9.583 13.575 41.686 1.00 26.40 106 GLU A C 1
ATOM 903 O O . GLU A 1 107 ? 9.566 13.222 42.856 1.00 26.18 106 GLU A O 1
ATOM 909 N N . LEU A 1 108 ? 10.629 13.372 40.892 1.00 25.30 107 LEU A N 1
ATOM 910 C CA . LEU A 1 108 ? 11.896 12.867 41.41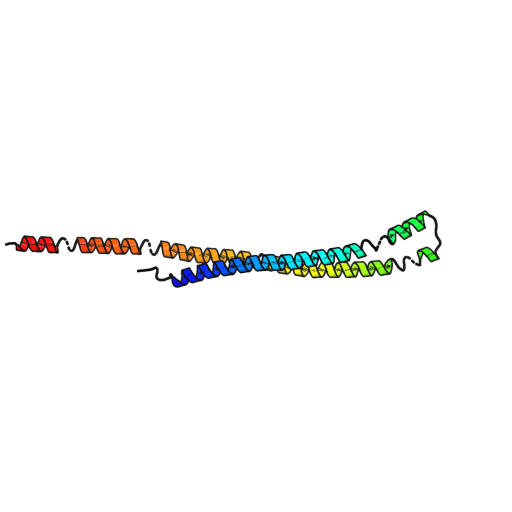6 1.00 25.35 107 LEU A CA 1
ATOM 911 C C . LEU A 1 108 ? 12.545 13.756 42.482 1.00 25.16 107 LEU A C 1
ATOM 912 O O . LEU A 1 108 ? 12.984 13.236 43.503 1.00 26.15 107 LEU A O 1
ATOM 917 N N . GLU A 1 109 ? 12.626 15.064 42.231 1.00 24.43 108 GLU A N 1
ATOM 918 C CA A GLU A 1 109 ? 13.205 16.005 43.188 0.60 23.99 108 GLU A CA 1
ATOM 919 C CA B GLU A 1 109 ? 13.189 16.020 43.194 0.40 23.97 108 GLU A CA 1
ATOM 920 C C . GLU A 1 109 ? 12.432 15.901 44.507 1.00 23.74 108 GLU A C 1
ATOM 921 O O . GLU A 1 109 ? 13.037 15.873 45.579 1.00 23.88 108 GLU A O 1
ATOM 932 N N . ARG A 1 110 ? 11.102 15.851 44.415 1.00 22.56 109 ARG A N 1
ATOM 933 C CA . ARG A 1 110 ? 10.238 15.763 45.581 1.00 22.59 109 ARG A CA 1
ATOM 934 C C . ARG A 1 110 ? 10.462 14.454 46.379 1.00 23.06 109 ARG A C 1
ATOM 935 O O . ARG A 1 110 ? 10.516 14.473 47.603 1.00 22.77 109 ARG A O 1
ATOM 943 N N . ALA A 1 111 ? 10.640 13.344 45.675 1.00 23.49 110 ALA A N 1
ATOM 944 C CA . ALA A 1 111 ? 10.894 12.057 46.323 1.00 24.74 110 ALA A CA 1
ATOM 945 C C . ALA A 1 111 ? 12.208 12.038 47.069 1.00 25.98 110 ALA A C 1
ATOM 946 O O . ALA A 1 111 ? 12.290 11.436 48.146 1.00 26.05 110 ALA A O 1
ATOM 948 N N . GLU A 1 112 ? 13.240 12.676 46.505 1.00 26.96 111 GLU A N 1
ATOM 949 C CA . GLU A 1 112 ? 14.542 12.768 47.168 1.00 28.08 111 GLU A CA 1
ATOM 950 C C . GLU A 1 112 ? 14.539 13.674 48.411 1.00 28.00 111 GLU A C 1
ATOM 951 O O . GLU A 1 112 ? 15.209 13.342 49.406 1.00 28.01 111 GLU A O 1
ATOM 957 N N . VAL A 1 113 ? 13.808 14.801 48.346 1.00 27.25 112 VAL A N 1
ATOM 958 C CA . VAL A 1 113 ? 13.522 15.630 49.524 1.00 26.15 112 VAL A CA 1
ATOM 959 C C . VAL A 1 113 ? 12.843 14.745 50.586 1.00 26.24 112 VAL A C 1
ATOM 960 O O . VAL A 1 113 ? 13.214 14.774 51.761 1.00 24.28 112 VAL A O 1
ATOM 964 N N . GLU A 1 114 ? 11.864 13.940 50.169 1.00 26.49 113 GLU A N 1
ATOM 965 C CA . GLU A 1 114 ? 11.149 13.072 51.120 1.00 27.45 113 GLU A CA 1
ATOM 966 C C . GLU A 1 114 ? 12.047 12.013 51.773 1.00 27.08 113 GLU A C 1
ATOM 967 O O . GLU A 1 114 ? 11.953 11.803 52.988 1.00 27.77 113 GLU A O 1
ATOM 973 N N . LEU A 1 115 ? 12.925 11.392 50.980 1.00 26.33 114 LEU A N 1
ATOM 974 C CA . LEU A 1 115 ? 13.933 10.460 51.488 1.00 26.26 114 LEU A CA 1
ATOM 975 C C . LEU A 1 115 ? 14.867 11.076 52.539 1.00 25.86 114 LEU A C 1
ATOM 976 O O . LEU A 1 115 ? 15.171 10.428 53.545 1.00 25.26 114 LEU A O 1
ATOM 981 N N . THR A 1 116 ? 15.331 12.307 52.295 1.00 25.75 115 THR A N 1
ATOM 982 C CA . THR A 1 116 ? 16.185 13.018 53.250 1.00 24.64 115 THR A CA 1
ATOM 983 C C . THR A 1 116 ? 15.455 13.290 54.553 1.00 24.48 115 THR A C 1
ATOM 984 O O . THR A 1 116 ? 16.047 13.144 55.621 1.00 23.75 115 THR A O 1
ATOM 988 N N . LYS A 1 117 ? 14.183 13.700 54.454 1.00 24.00 116 LYS A N 1
ATOM 989 C CA . LYS A 1 117 ? 13.320 13.872 55.627 1.00 23.80 116 LYS A CA 1
ATOM 990 C C . LYS A 1 117 ? 13.170 12.576 56.424 1.00 23.11 116 LYS A C 1
ATOM 991 O O . LYS A 1 117 ? 13.286 12.585 57.643 1.00 23.18 116 LYS A O 1
ATOM 997 N N . ARG A 1 118 ? 12.946 11.454 55.740 1.00 22.66 117 ARG A N 1
ATOM 998 C CA . ARG A 1 118 ? 12.814 10.166 56.434 1.00 21.58 117 ARG A CA 1
ATOM 999 C C . ARG A 1 118 ? 14.067 9.795 57.192 1.00 22.28 117 ARG A C 1
ATOM 1000 O O . ARG A 1 118 ? 13.992 9.242 58.292 1.00 22.03 117 ARG A O 1
ATOM 1008 N N . ARG A 1 119 ? 15.210 10.095 56.598 1.00 22.20 118 ARG A N 1
ATOM 1009 C CA . ARG A 1 119 ? 16.491 9.717 57.145 1.00 23.35 118 ARG A CA 1
ATOM 1010 C C . ARG A 1 119 ? 16.865 10.584 58.356 1.00 23.75 118 ARG A C 1
ATOM 1011 O O . ARG A 1 119 ? 17.429 10.087 59.324 1.00 23.81 118 ARG A O 1
ATOM 1019 N N . LYS A 1 120 ? 16.562 11.887 58.259 1.00 24.05 119 LYS A N 1
ATOM 1020 C CA . LYS A 1 120 ? 16.668 12.853 59.358 1.00 24.01 119 LYS A CA 1
ATOM 1021 C C . LYS A 1 120 ? 15.836 12.391 60.564 1.00 24.03 119 LYS A C 1
ATOM 1022 O O . LYS A 1 120 ? 16.351 12.281 61.680 1.00 23.83 119 LYS A O 1
ATOM 1028 N N . GLU A 1 121 ? 14.566 12.079 60.321 1.00 23.75 120 GLU A N 1
ATOM 1029 C CA . GLU A 1 121 ? 13.670 11.619 61.389 1.00 24.24 120 GLU A CA 1
ATOM 1030 C C . GLU A 1 121 ? 14.145 10.308 62.017 1.00 24.74 120 GLU A C 1
ATOM 1031 O O . GLU A 1 121 ? 14.171 10.185 63.230 1.00 24.66 120 GLU A O 1
ATOM 1037 N N . GLU A 1 122 ? 14.510 9.339 61.187 1.00 25.00 121 GLU A N 1
ATOM 1038 C CA . GLU A 1 122 ? 14.991 8.062 61.686 1.00 25.81 121 GLU A CA 1
ATOM 1039 C C . GLU A 1 122 ? 16.234 8.292 62.554 1.00 25.91 121 GLU A C 1
ATOM 1040 O O . GLU A 1 122 ? 16.389 7.687 63.632 1.00 25.08 121 GLU A O 1
ATOM 1046 N N . GLU A 1 123 ? 17.123 9.166 62.088 1.00 25.56 122 GLU A N 1
ATOM 1047 C CA . GLU A 1 123 ? 18.320 9.441 62.844 1.00 25.52 122 GLU A CA 1
ATOM 1048 C C . GLU A 1 123 ? 18.049 10.155 64.176 1.00 24.80 122 GLU A C 1
ATOM 1049 O O . GLU A 1 123 ? 18.721 9.883 65.164 1.00 25.17 122 GLU A O 1
ATOM 1055 N N . LYS A 1 124 ? 17.094 11.077 64.206 1.00 24.32 123 LYS A N 1
ATOM 1056 C CA . LYS A 1 124 ? 16.665 11.658 65.479 1.00 23.54 123 LYS A CA 1
ATOM 1057 C C . LYS A 1 124 ? 16.247 10.558 66.483 1.00 23.18 123 LYS A C 1
ATOM 1058 O O . LYS A 1 124 ? 16.690 10.574 67.622 1.00 22.14 123 LYS A O 1
ATOM 1064 N N . THR A 1 125 ? 15.414 9.607 66.047 1.00 23.07 124 THR A N 1
ATOM 1065 C CA . THR A 1 125 ? 15.006 8.480 66.901 1.00 23.60 124 THR A CA 1
ATOM 1066 C C . THR A 1 125 ? 16.163 7.551 67.280 1.00 23.70 124 THR A C 1
ATOM 1067 O O . THR A 1 125 ? 16.234 7.137 68.437 1.00 23.00 124 THR A O 1
ATOM 1071 N N . ARG A 1 126 ? 17.056 7.251 66.328 1.00 23.37 125 ARG A N 1
ATOM 1072 C CA . ARG A 1 126 ? 18.228 6.434 66.610 1.00 24.98 125 ARG A CA 1
ATOM 1073 C C . ARG A 1 126 ? 19.078 7.109 67.719 1.00 24.97 125 ARG A C 1
ATOM 1074 O O . ARG A 1 126 ? 19.515 6.459 68.672 1.00 25.02 125 ARG A O 1
ATOM 1082 N N . LEU A 1 127 ? 19.272 8.421 67.608 1.00 25.30 126 LEU A N 1
ATOM 1083 C CA . LEU A 1 127 ? 20.040 9.155 68.595 1.00 25.49 126 LEU A CA 1
ATOM 1084 C C . LEU A 1 127 ? 19.380 9.071 69.973 1.00 25.69 126 LEU A C 1
ATOM 1085 O O . LEU A 1 127 ? 20.075 8.951 71.000 1.00 25.39 126 LEU A O 1
ATOM 1090 N N . HIS A 1 128 ? 18.049 9.141 70.004 1.00 25.62 127 HIS A N 1
ATOM 1091 C CA . HIS A 1 128 ? 17.347 9.060 71.297 1.00 26.18 127 HIS A CA 1
ATOM 1092 C C . HIS A 1 128 ? 17.418 7.668 71.927 1.00 25.90 127 HIS A C 1
ATOM 1093 O O . HIS A 1 128 ? 17.383 7.555 73.151 1.00 26.76 127 HIS A O 1
ATOM 1100 N N . LYS A 1 129 ? 17.474 6.621 71.095 1.00 25.61 128 LYS A N 1
ATOM 1101 C CA . LYS A 1 129 ? 17.712 5.241 71.555 1.00 25.86 128 LYS A CA 1
ATOM 1102 C C . LYS A 1 129 ? 19.098 5.098 72.169 1.00 26.42 128 LYS A C 1
ATOM 1103 O O . LYS A 1 129 ? 19.291 4.430 73.198 1.00 25.84 128 LYS A O 1
ATOM 1109 N N . GLU A 1 130 ? 20.068 5.717 71.505 1.00 26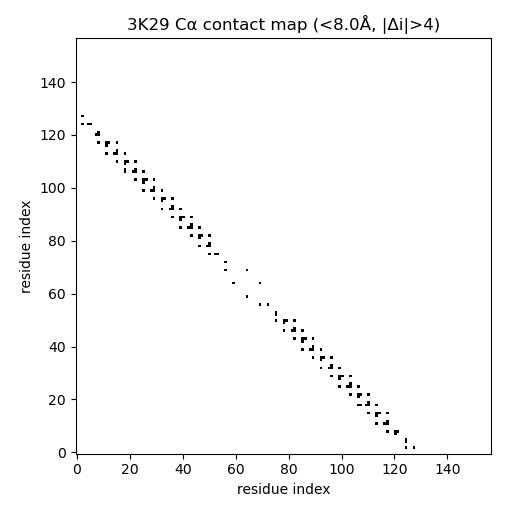.33 129 GLU A N 1
ATOM 1110 C CA . GLU A 1 130 ? 21.408 5.748 71.996 1.00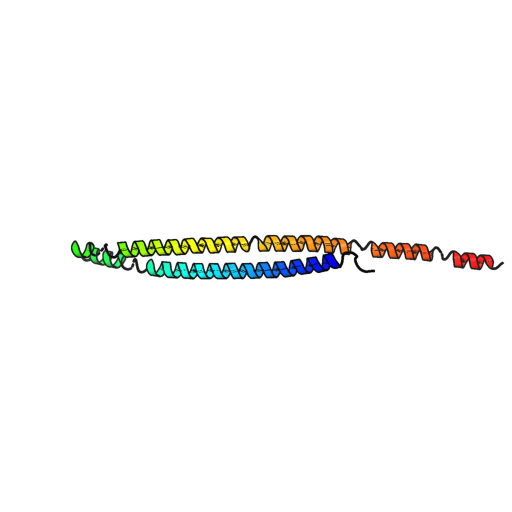 27.03 129 GLU A CA 1
ATOM 1111 C C . GLU A 1 130 ? 21.460 6.427 73.361 1.00 26.89 129 GLU A C 1
ATOM 1112 O O . GLU A 1 130 ? 22.079 5.910 74.290 1.00 25.58 129 GLU A O 1
ATOM 1118 N N . GLU A 1 131 ? 20.799 7.575 73.482 1.00 27.19 130 GLU A N 1
ATOM 1119 C CA . GLU A 1 131 ? 20.835 8.330 74.736 1.00 27.82 130 GLU A CA 1
ATOM 1120 C C . GLU A 1 131 ? 19.990 7.687 75.834 1.00 27.71 130 GLU A C 1
ATOM 1121 O O . GLU A 1 131 ? 20.336 7.803 77.002 1.00 28.45 130 GLU A O 1
ATOM 1127 N N . TRP A 1 132 ? 18.903 7.009 75.465 1.00 27.56 131 TRP A N 1
ATOM 1128 C CA . TRP A 1 132 ? 18.123 6.231 76.444 1.00 26.82 131 TRP A CA 1
ATOM 1129 C C . TRP A 1 132 ? 18.989 5.099 77.003 1.00 26.59 131 TRP A C 1
ATOM 1130 O O . TRP A 1 132 ? 19.070 4.905 78.210 1.00 26.26 131 TRP A O 1
ATOM 1149 N N . LYS A 1 134 ? 22.256 4.702 77.088 1.00 24.33 133 LYS A N 1
ATOM 1150 C CA . LYS A 1 134 ? 23.294 5.244 77.974 1.00 24.51 133 LYS A CA 1
ATOM 1151 C C . LYS A 1 134 ? 22.766 5.501 79.394 1.00 24.28 133 LYS A C 1
ATOM 1152 O O . LYS A 1 134 ? 23.398 5.094 80.378 1.00 23.56 133 LYS A O 1
ATOM 1158 N N . GLU A 1 135 ? 21.627 6.193 79.480 1.00 24.30 134 GLU A N 1
ATOM 1159 C CA . GLU A 1 135 ? 20.939 6.437 80.748 1.00 24.71 134 GLU A CA 1
ATOM 1160 C C . GLU A 1 135 ? 20.489 5.143 81.413 1.00 24.90 134 GLU A C 1
ATOM 1161 O O . GLU A 1 135 ? 20.577 5.019 82.637 1.00 25.46 134 GLU A O 1
ATOM 1167 N N . ALA A 1 136 ? 20.008 4.179 80.626 1.00 24.71 135 ALA A N 1
ATOM 1168 C CA . ALA A 1 136 ? 19.581 2.883 81.212 1.00 24.34 135 ALA A CA 1
ATOM 1169 C C . ALA A 1 136 ? 20.765 2.244 81.908 1.00 24.28 135 ALA A C 1
ATOM 1170 O O . ALA A 1 136 ? 20.699 1.846 83.084 1.00 23.17 135 ALA A O 1
ATOM 1172 N N . LEU A 1 137 ? 21.877 2.209 81.187 1.00 24.41 136 LEU A N 1
ATOM 1173 C CA . LEU A 1 137 ? 23.114 1.650 81.696 1.00 25.44 136 LEU A CA 1
ATOM 1174 C C . LEU A 1 137 ? 23.601 2.354 82.986 1.00 25.14 136 LEU A C 1
ATOM 1175 O O . LEU A 1 137 ? 23.957 1.683 83.957 1.00 25.50 136 LEU A O 1
ATOM 1180 N N . LYS A 1 138 ? 23.590 3.686 83.007 1.00 24.40 137 LYS A N 1
ATOM 1181 C CA . LYS A 1 138 ? 23.961 4.445 84.211 1.00 24.10 137 LYS A CA 1
ATOM 1182 C C . LYS A 1 138 ? 23.027 4.214 85.400 1.00 24.10 137 LYS A C 1
ATOM 1183 O O . LYS A 1 138 ? 23.475 4.120 86.538 1.00 24.58 137 LYS A O 1
ATOM 1189 N N . GLU A 1 139 ? 21.734 4.121 85.119 1.00 23.54 138 GLU A N 1
ATOM 1190 C CA . GLU A 1 139 ? 20.717 3.864 86.120 1.00 23.80 138 GLU A CA 1
ATOM 1191 C C . GLU A 1 139 ? 20.925 2.483 86.748 1.00 23.97 138 GLU A C 1
ATOM 1192 O O . GLU A 1 139 ? 20.939 2.373 87.982 1.00 22.45 138 GLU A O 1
ATOM 1198 N N . GLU A 1 140 ? 21.103 1.445 85.913 1.00 23.21 139 GLU A N 1
ATOM 1199 C CA . GLU A 1 140 ? 21.373 0.096 86.430 1.00 23.41 139 GLU A CA 1
ATOM 1200 C C . GLU A 1 140 ? 22.655 0.069 87.287 1.00 22.73 139 GLU A C 1
ATOM 1201 O O . GLU A 1 140 ? 22.675 -0.558 88.350 1.00 22.19 139 GLU A O 1
ATOM 1207 N N . ALA A 1 141 ? 23.690 0.775 86.846 1.00 20.97 140 ALA A N 1
ATOM 1208 C CA . ALA A 1 141 ? 24.927 0.894 87.631 1.00 21.01 140 ALA A CA 1
ATOM 1209 C C . ALA A 1 141 ? 24.732 1.587 89.016 1.00 21.14 140 ALA A C 1
ATOM 1210 O O . ALA A 1 141 ? 25.248 1.101 90.031 1.00 20.42 140 ALA A O 1
ATOM 1212 N N . ARG A 1 142 ? 23.992 2.707 89.050 1.00 20.83 141 ARG A N 1
ATOM 1213 C CA . ARG A 1 142 ? 23.660 3.361 90.324 1.00 21.34 141 ARG A CA 1
ATOM 1214 C C . ARG A 1 142 ? 22.878 2.417 91.228 1.00 20.83 141 ARG A C 1
ATOM 1215 O O . ARG A 1 142 ? 23.089 2.410 92.443 1.00 20.71 141 ARG A O 1
ATOM 1223 N N . GLN A 1 143 ? 21.940 1.668 90.653 1.00 19.96 142 GLN A N 1
ATOM 1224 C CA . GLN A 1 143 ? 21.159 0.717 91.463 1.00 20.54 142 GLN A CA 1
ATOM 1225 C C . GLN A 1 143 ? 22.071 -0.352 92.031 1.00 19.15 142 GLN A C 1
ATOM 1226 O O . GLN A 1 143 ? 21.962 -0.718 93.203 1.00 18.52 142 GLN A O 1
ATOM 1232 N N . GLU A 1 144 ? 22.983 -0.848 91.193 1.00 18.66 143 GLU A N 1
ATOM 1233 C CA . GLU A 1 144 ? 23.938 -1.854 91.655 1.00 18.44 143 GLU A CA 1
ATOM 1234 C C . GLU A 1 144 ? 24.832 -1.338 92.783 1.00 18.02 143 GLU A C 1
ATOM 1235 O O . GLU A 1 144 ? 25.049 -2.048 93.777 1.00 16.81 143 GLU A O 1
ATOM 1241 N N . GLU A 1 145 ? 25.359 -0.116 92.609 1.00 17.84 144 GLU A N 1
ATOM 1242 C CA . GLU A 1 145 ? 26.155 0.565 93.626 1.00 18.31 144 GLU A CA 1
ATOM 1243 C C . GLU A 1 145 ? 25.392 0.742 94.944 1.00 16.94 144 GLU A C 1
ATOM 1244 O O . GLU A 1 145 ? 25.934 0.489 96.017 1.00 15.99 144 GLU A O 1
ATOM 1250 N N . LYS A 1 146 ? 24.142 1.212 94.865 1.00 16.65 145 LYS A N 1
ATOM 12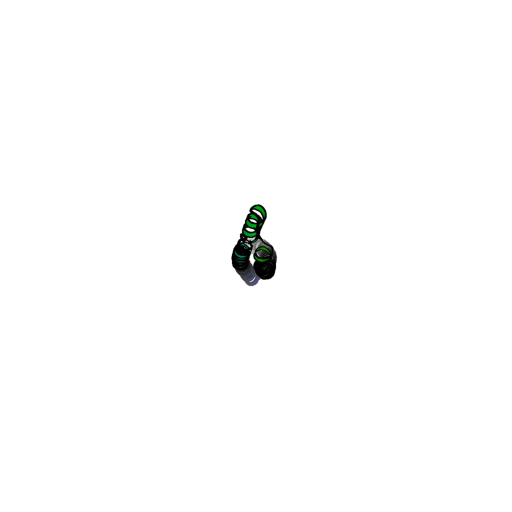51 C CA . LYS A 1 146 ? 23.308 1.377 96.090 1.00 16.78 145 LYS A CA 1
ATOM 1252 C C . LYS A 1 146 ? 23.109 0.032 96.804 1.00 16.11 145 LYS A C 1
ATOM 1253 O O . LYS A 1 146 ? 23.182 -0.084 98.054 1.00 14.67 145 LYS A O 1
ATOM 1259 N N . GLU A 1 147 ? 22.887 -1.015 96.013 1.00 15.98 146 GLU A N 1
ATOM 1260 C CA . GLU A 1 147 ? 22.622 -2.332 96.653 1.00 16.62 14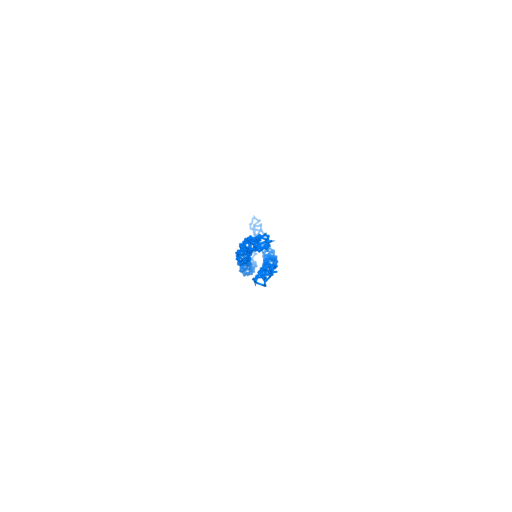6 GLU A CA 1
ATOM 1261 C C . GLU A 1 147 ? 23.896 -2.932 97.227 1.00 15.15 146 GLU A C 1
ATOM 1262 O O . GLU A 1 147 ? 23.871 -3.572 98.270 1.00 14.30 146 GLU A O 1
ATOM 1268 N N . GLN A 1 148 ? 25.015 -2.730 96.549 1.00 15.13 147 GLN A N 1
ATOM 1269 C CA . GLN A 1 148 ? 26.318 -3.117 97.136 1.00 15.64 147 GLN A CA 1
ATOM 1270 C C . GLN A 1 148 ? 26.552 -2.429 98.507 1.00 15.89 147 GLN A C 1
ATOM 1271 O O . GLN A 1 148 ? 27.035 -3.058 99.462 1.00 15.81 147 GLN A O 1
ATOM 1277 N N . ASP A 1 149 ? 26.191 -1.149 98.624 1.00 17.09 148 ASP A N 1
ATOM 1278 C CA . ASP A 1 149 ? 26.303 -0.424 99.932 1.00 18.06 148 ASP A CA 1
ATOM 1279 C C . ASP A 1 149 ? 25.416 -1.098 100.934 1.00 17.34 148 ASP A C 1
ATOM 1280 O O . ASP A 1 149 ? 25.811 -1.370 102.037 1.00 18.48 148 ASP A O 1
ATOM 1285 N N . GLU A 1 150 ? 24.183 -1.349 100.541 1.00 18.37 149 GLU A N 1
ATOM 1286 C CA . GLU A 1 150 ? 23.227 -1.908 101.490 1.00 19.10 149 GLU A CA 1
ATOM 1287 C C . GLU A 1 150 ? 23.593 -3.323 101.916 1.00 17.80 149 GLU A C 1
ATOM 1288 O O . GLU A 1 150 ? 23.539 -3.619 103.083 1.00 16.57 149 GLU A O 1
ATOM 1302 N N . GLY A 1 152 ? 26.514 -4.658 101.877 1.00 17.19 151 GLY A N 1
ATOM 1303 C CA . GLY A 1 152 ? 27.784 -4.492 102.605 1.00 18.09 151 GLY A CA 1
ATOM 1304 C C . GLY A 1 152 ? 27.523 -4.150 104.056 1.00 18.77 151 GLY A C 1
ATOM 1305 O O . GLY A 1 152 ? 28.121 -4.731 104.972 1.00 18.13 151 GLY A O 1
ATOM 1306 N N . GLN A 1 153 ? 26.587 -3.233 104.270 1.00 19.59 152 GLN A N 1
ATOM 1307 C CA . GLN A 1 153 ? 26.137 -2.920 105.630 1.00 20.12 152 GLN A CA 1
ATOM 1308 C C . GLN A 1 153 ? 25.467 -4.091 106.318 1.00 19.37 152 GLN A C 1
ATOM 1309 O O . GLN A 1 153 ? 25.710 -4.317 107.511 1.00 18.63 152 GLN A O 1
ATOM 1315 N N . LEU A 1 154 ? 24.589 -4.808 105.614 1.00 18.29 153 LEU A N 1
ATOM 1316 C CA . LEU A 1 154 ? 23.893 -5.911 106.290 1.00 17.92 153 LEU A CA 1
ATOM 1317 C C . LEU A 1 154 ? 24.949 -6.876 106.758 1.00 16.78 153 LEU A C 1
ATOM 1318 O O . LEU A 1 154 ? 24.904 -7.334 107.892 1.00 14.58 153 LEU A O 1
ATOM 1323 N N . LEU A 1 155 ? 25.892 -7.228 105.870 1.00 17.23 154 LEU A N 1
ATOM 1324 C CA . LEU A 1 155 ? 26.945 -8.167 106.268 1.00 18.15 154 LEU A CA 1
ATOM 1325 C C . LEU A 1 155 ? 27.715 -7.703 107.499 1.00 18.98 154 LEU A C 1
ATOM 1326 O O . LEU A 1 155 ? 28.015 -8.501 108.413 1.00 17.31 154 LEU A O 1
ATOM 1331 N N . HIS A 1 156 ? 28.051 -6.414 107.520 1.00 20.20 155 HIS A N 1
ATOM 1332 C CA . HIS A 1 156 ? 28.856 -5.884 108.617 1.00 21.77 155 HIS A CA 1
ATOM 1333 C C . HIS A 1 156 ? 28.046 -5.753 109.910 1.00 22.76 155 HIS A C 1
ATOM 1334 O O . HIS A 1 156 ? 28.577 -5.985 110.989 1.00 23.53 155 HIS A O 1
ATOM 1341 N N . GLN A 1 157 ? 26.769 -5.401 109.805 1.00 23.68 156 GLN A N 1
ATOM 1342 C CA . GLN A 1 157 ? 25.893 -5.408 110.980 1.00 25.74 156 GLN A CA 1
ATOM 1343 C C . GLN A 1 157 ? 25.711 -6.831 111.550 1.00 26.58 156 GLN A C 1
ATOM 1344 O O . GLN A 1 157 ? 25.491 -6.991 112.752 1.00 25.86 156 GLN A O 1
ATOM 1350 N N . LEU A 1 158 ? 25.833 -7.847 110.694 1.00 27.71 157 LEU A N 1
ATOM 1351 C CA . LEU A 1 158 ? 25.795 -9.254 111.144 1.00 30.47 157 LEU A CA 1
ATOM 1352 C C . LEU A 1 158 ? 27.020 -9.676 111.932 1.00 32.26 157 LEU A C 1
ATOM 1353 O O . LEU A 1 158 ? 26.914 -10.478 112.875 1.00 33.01 157 LEU A O 1
ATOM 1358 N N . HIS A 1 159 ? 28.173 -9.138 111.535 1.00 34.16 158 HIS A N 1
ATOM 1359 C CA . HIS A 1 159 ? 29.456 -9.397 112.202 1.00 36.55 158 HIS A CA 1
ATOM 1360 C C . HIS A 1 159 ? 29.611 -8.596 113.514 1.00 37.70 158 HIS A C 1
ATOM 1361 O O . HIS A 1 159 ? 30.365 -8.993 114.400 1.00 38.30 158 HIS A O 1
ATOM 1368 N N . LYS A 1 160 ? 28.923 -7.459 113.621 1.00 39.12 159 LYS A N 1
ATOM 1369 C CA . LYS A 1 160 ? 28.864 -6.712 114.873 1.00 40.82 159 LYS A CA 1
ATOM 1370 C C . LYS A 1 160 ? 28.029 -7.500 115.868 1.00 42.04 159 LYS A C 1
ATOM 1371 O O . LYS A 1 160 ? 28.410 -7.650 117.031 1.00 42.28 159 LYS A O 1
ATOM 1377 N N . GLN A 1 161 ? 26.898 -8.013 115.389 1.00 43.71 160 GLN A N 1
ATOM 1378 C CA . GLN A 1 161 ? 26.007 -8.867 116.175 1.00 45.48 160 GLN A CA 1
ATOM 1379 C C . GLN A 1 161 ? 26.660 -10.206 116.579 1.00 46.35 160 GLN A C 1
ATOM 1380 O O . GLN A 1 161 ? 25.986 -11.088 117.129 1.00 46.91 160 GLN A O 1
ATOM 1386 N N . LYS A 1 162 ? 27.967 -10.345 116.319 1.00 47.03 161 LYS A N 1
ATOM 1387 C CA . LYS A 1 162 ? 28.756 -11.506 116.764 1.00 47.44 161 LYS A CA 1
ATOM 1388 C C . LYS A 1 162 ? 28.870 -11.623 118.295 1.00 47.81 161 LYS A C 1
ATOM 1389 O O . LYS A 1 162 ? 29.184 -12.703 118.802 1.00 47.88 161 LYS A O 1
ATOM 1395 N N . GLN A 1 163 ? 28.640 -10.511 119.006 1.00 48.13 162 GLN A N 1
ATOM 1396 C CA . GLN A 1 163 ? 28.568 -10.468 120.482 1.00 48.37 162 GLN A CA 1
ATOM 1397 C C . GLN A 1 163 ? 27.826 -9.216 120.970 1.00 48.37 162 GLN A C 1
ATOM 1398 O O . GLN A 1 163 ? 26.684 -9.291 121.432 1.00 48.47 162 GLN A O 1
#

Nearest PDB structures (foldseek):
  2b5u-assembly2_C  TM=4.632E-01  e=3.580E-02  Escherichia coli
  5ew5-assembly4_D  TM=4.912E-01  e=6.390E-02  Escherichia coli
  5y05-assembly1_A  TM=6.285E-01  e=1.228E+00  Mycolicibacterium smegmatis MC2 155
  6nct-assembly1_B  TM=4.109E-01  e=1.228E+00  Homo sapiens
  8i4v-assembly1_A  TM=3.725E-01  e=3.103E+00  Saccharomyces cerevisiae S288C

Organism: Chlamydia trachomatis serovar D (strain ATCC VR-885 / DSM 19411 / UW-3/Cx) (NCBI:txid272561)

B-factor: mean 24.04, std 6.74, range [10.81, 58.67]

InterPro domains:
  IPR031869 YscO-like protein [PF16789] (1-161)
  IPR053716 Flagellar assembly and chemotaxis effector [G3DSA:1.10.287.1700] (1-168)

Radius of gyration: 38.05 Å; Cα contacts (8 Å, |Δi|>4): 74; chains: 1; bounding box: 27×42×135 Å

Solvent-accessible surface area: 12776 Å² total

GO terms:
  GO:0042802 identical protein binding (F, IPI)
  GO:0005515 protein binding (F, IPI)

Secondary structure (DSSP, 8-state):
---TTHHHHHHHHHHHHHHHHHHHHHHHHHHHHHHHHHHHHHHHHHHHHH--HHHHHHHHHHH---HHHHH--HHHHHHHHHHHHHHHHHHHHHHHHHHHHHHHHHHHHHHHHHHHHHHHHHHHHHH--HHHHHHHHHHHHHHH--HHHHHHHHTT-

Foldseek 3Di:
DAQPCVVVLVVLVVQLVVLVVQLVVLVVQLVVLVVVLVVLVVVLVVLVVVLVVVVVLVVCVVVDDDPVVNVCVVVNVVSVVVNVVSVVVSVVSVVSNVVSVVSSVVSVVSSVVSVVVSVVVVVVSVVVCVVVVVVVVVVVVVVVCCVVVVVVVVVVD

CATH classification: 1.10.287.1700

Sequence (157 aa):
VRYPLEPVLSIKKDRVDRAEKVVKEKRRLLELEQEKLRERESERDKVKNNHYQKIRQLREQLDDGTTSDAILKKAYYIKVVAIQLSEEEEKVNKQKENVLAASKELEERAEVELTKRRKEEEKTRLHKEEWKEALKEEARQEEKEQDEGQLLHQLHKQKQ